Protein AF-A0A814WYN8-F1 (afdb_monomer)

Nearest PDB structures (foldseek):
  6wjj-assembly1_L  TM=6.178E-01  e=3.380E-01  Bacillus anthracis
  4xm7-assembly1_A  TM=6.101E-01  e=2.798E-01  Bacillus anthracis
  4pkq-assembly1_A  TM=6.106E-01  e=2.627E-01  Bacillus anthracis
  4pkr-assembly1_A  TM=5.949E-01  e=3.599E-01  Bacillus anthracis
  6zxj-assembly1_H  TM=6.173E-01  e=3.173E-01  Bacillus anthracis

Sequence (91 aa):
MILRVGVLFMFTIDPNTTITPSTSFEGLSYYEGEAEILFSMHSVFRVGTIQQMDREDELYQQVQLRLTADDDPKFRVLTGRIKCDVKNSTG

Radius of gyration: 18.56 Å; Cα contacts (8 Å, |Δi|>4): 106; chains: 1; bounding box: 44×31×54 Å

Structure (mmCIF, N/CA/C/O backbone):
data_AF-A0A814WYN8-F1
#
_entry.id   AF-A0A814WYN8-F1
#
loop_
_atom_site.group_PDB
_atom_site.id
_atom_site.type_symbol
_atom_site.label_atom_id
_atom_site.label_alt_id
_atom_site.label_comp_id
_atom_site.label_asym_id
_atom_site.label_entity_id
_atom_site.label_seq_id
_atom_site.pdbx_PDB_ins_code
_atom_site.Cartn_x
_atom_site.Cartn_y
_atom_site.Cartn_z
_atom_site.occupancy
_atom_site.B_iso_or_equiv
_atom_site.auth_seq_id
_atom_site.auth_comp_id
_atom_site.auth_asym_id
_atom_site.auth_atom_id
_atom_site.pdbx_PDB_model_num
ATOM 1 N N . MET A 1 1 ? -29.382 -11.746 4.992 1.00 49.66 1 MET A N 1
ATOM 2 C CA . MET A 1 1 ? -28.764 -11.003 3.877 1.00 49.66 1 MET A CA 1
ATOM 3 C C . MET A 1 1 ? -27.388 -10.563 4.348 1.00 49.66 1 MET A C 1
ATOM 5 O O . MET A 1 1 ? -27.315 -9.762 5.268 1.00 49.66 1 MET A O 1
ATOM 9 N N . ILE A 1 2 ? -26.319 -11.191 3.856 1.00 55.47 2 ILE A N 1
ATOM 10 C CA . ILE A 1 2 ? -24.942 -10.837 4.232 1.00 55.47 2 ILE A CA 1
ATOM 11 C C . ILE A 1 2 ? -24.478 -9.797 3.215 1.00 55.47 2 ILE A C 1
ATOM 13 O O . ILE A 1 2 ? -24.418 -10.105 2.029 1.00 55.47 2 ILE A O 1
ATOM 17 N N . LEU A 1 3 ? -24.193 -8.576 3.668 1.00 58.81 3 LEU A N 1
ATOM 18 C CA . LEU A 1 3 ? -23.531 -7.566 2.845 1.00 58.81 3 LEU A CA 1
ATOM 19 C C . LEU A 1 3 ? -22.098 -8.044 2.596 1.00 58.81 3 LEU A C 1
ATOM 21 O O . LEU A 1 3 ? -21.304 -8.141 3.533 1.00 58.81 3 LEU A O 1
ATOM 25 N N . ARG A 1 4 ? -21.778 -8.400 1.351 1.00 65.69 4 ARG A N 1
ATOM 26 C CA . ARG A 1 4 ? -20.395 -8.643 0.937 1.00 65.69 4 ARG A CA 1
ATOM 27 C C . ARG A 1 4 ? -19.749 -7.281 0.725 1.00 65.69 4 ARG A C 1
ATOM 29 O O . ARG A 1 4 ? -20.169 -6.536 -0.152 1.00 65.69 4 ARG A O 1
ATOM 36 N N . VAL A 1 5 ? -18.768 -6.958 1.561 1.00 72.88 5 VAL A N 1
ATOM 37 C CA . VAL A 1 5 ? -17.906 -5.793 1.353 1.00 72.88 5 VAL A CA 1
ATOM 38 C C . VAL A 1 5 ? -16.591 -6.304 0.790 1.00 72.88 5 VAL A C 1
ATOM 40 O O . VAL A 1 5 ? -15.870 -7.031 1.473 1.00 72.88 5 VAL A O 1
ATOM 43 N N . GLY A 1 6 ? -16.299 -5.968 -0.461 1.00 84.94 6 GLY A N 1
ATOM 44 C CA . GLY A 1 6 ? -15.005 -6.250 -1.070 1.00 84.94 6 GLY A CA 1
ATOM 45 C C . GLY A 1 6 ? -14.033 -5.095 -0.847 1.00 84.94 6 GLY A C 1
ATOM 46 O O . GLY A 1 6 ? -14.439 -3.941 -0.734 1.00 84.94 6 GLY A O 1
ATOM 47 N N . VAL A 1 7 ? -12.735 -5.383 -0.794 1.00 87.19 7 VAL A N 1
ATOM 48 C CA . VAL A 1 7 ? -11.690 -4.352 -0.717 1.00 87.19 7 VAL A CA 1
ATOM 49 C C . VAL A 1 7 ? -10.774 -4.506 -1.922 1.00 87.19 7 VAL A C 1
ATOM 51 O O . VAL A 1 7 ? -10.234 -5.585 -2.151 1.00 87.19 7 VAL A O 1
ATOM 54 N N . LEU A 1 8 ? -10.607 -3.4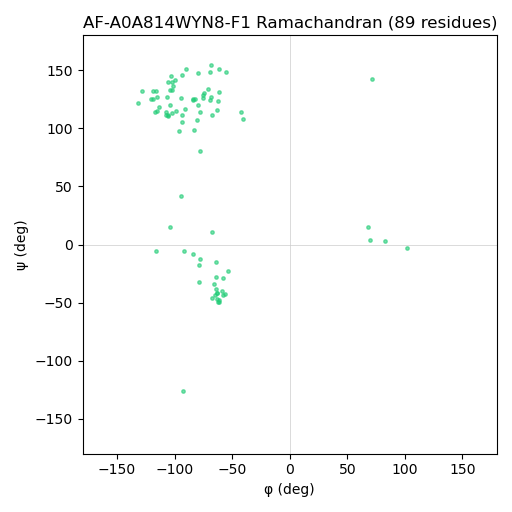31 -2.688 1.00 89.62 8 LEU A N 1
ATOM 55 C CA . LEU A 1 8 ? -9.698 -3.365 -3.826 1.00 89.62 8 LEU A CA 1
ATOM 56 C C . LEU A 1 8 ? -8.479 -2.525 -3.443 1.00 89.62 8 LEU A C 1
ATOM 58 O O . LEU A 1 8 ? -8.582 -1.309 -3.277 1.00 89.62 8 LEU A O 1
ATOM 62 N N . PHE A 1 9 ? -7.318 -3.164 -3.314 1.00 91.19 9 PHE A N 1
ATOM 63 C CA . PHE A 1 9 ? -6.063 -2.461 -3.062 1.00 91.19 9 PHE A CA 1
ATOM 64 C C . PHE A 1 9 ? -5.471 -1.930 -4.365 1.00 91.19 9 PHE A C 1
ATOM 66 O O . PHE A 1 9 ? -5.251 -2.686 -5.309 1.00 91.19 9 PHE A O 1
ATOM 73 N N . MET A 1 10 ? -5.192 -0.629 -4.407 1.00 90.19 10 MET A N 1
ATOM 74 C CA . MET A 1 10 ? -4.597 0.033 -5.562 1.00 90.19 10 MET A CA 1
ATOM 75 C C . MET A 1 10 ? -3.201 0.534 -5.213 1.00 90.19 10 MET A C 1
ATOM 77 O O . MET A 1 10 ? -3.046 1.393 -4.346 1.00 90.19 10 MET A O 1
ATOM 81 N N . PHE A 1 11 ? -2.197 0.019 -5.916 1.00 86.19 11 PHE A N 1
ATOM 82 C CA . PHE A 1 11 ? -0.800 0.404 -5.750 1.00 86.19 11 PHE A CA 1
ATOM 83 C C . PHE A 1 11 ? -0.376 1.348 -6.877 1.00 86.19 11 PHE A C 1
ATOM 85 O O . PHE A 1 11 ? -0.716 1.129 -8.038 1.00 86.19 11 PHE A O 1
ATOM 92 N N . THR A 1 12 ? 0.405 2.376 -6.552 1.00 78.00 12 THR A N 1
ATOM 93 C CA . THR A 1 12 ? 1.139 3.166 -7.551 1.00 78.00 12 THR A CA 1
ATOM 94 C C . THR A 1 12 ? 2.615 2.818 -7.444 1.00 78.00 12 THR A C 1
ATOM 96 O O . THR A 1 12 ? 3.241 3.102 -6.422 1.00 78.00 12 THR A O 1
ATOM 99 N N . ILE A 1 13 ? 3.157 2.198 -8.489 1.00 72.25 13 ILE A N 1
ATOM 100 C CA . ILE A 1 13 ? 4.579 1.868 -8.591 1.00 72.25 13 ILE A CA 1
ATOM 101 C C . ILE A 1 13 ? 5.231 2.947 -9.450 1.00 72.25 13 ILE A C 1
ATOM 103 O O . ILE A 1 13 ? 4.893 3.094 -10.623 1.00 72.25 13 ILE A O 1
ATOM 107 N N . ASP A 1 14 ? 6.132 3.724 -8.853 1.00 70.19 14 ASP A N 1
ATOM 108 C CA . ASP A 1 14 ? 6.971 4.666 -9.590 1.00 70.19 14 ASP A CA 1
ATOM 109 C C . ASP A 1 14 ? 8.300 3.972 -9.930 1.00 70.19 14 ASP A C 1
ATOM 111 O O . ASP A 1 14 ? 9.089 3.711 -9.013 1.00 70.19 14 ASP A O 1
ATOM 115 N N . PRO A 1 15 ? 8.574 3.674 -11.214 1.00 66.38 15 PRO A N 1
ATOM 116 C CA . PRO A 1 15 ? 9.781 2.957 -11.624 1.00 66.38 15 PRO A CA 1
ATOM 117 C C . PRO A 1 15 ? 11.075 3.731 -11.329 1.00 66.38 15 PRO A C 1
ATOM 119 O O . PRO A 1 15 ? 12.150 3.140 -11.343 1.00 66.38 15 PRO A O 1
ATOM 122 N N . ASN A 1 16 ? 10.992 5.036 -11.046 1.00 63.41 16 ASN A N 1
ATOM 123 C CA . ASN A 1 16 ? 12.149 5.868 -10.715 1.00 63.41 16 ASN A CA 1
ATOM 124 C C . ASN A 1 16 ? 12.437 5.934 -9.208 1.00 63.41 16 ASN A C 1
ATOM 126 O O . ASN A 1 16 ? 13.433 6.533 -8.797 1.00 63.41 16 ASN A O 1
ATOM 130 N N . THR A 1 17 ? 11.576 5.356 -8.364 1.00 60.78 17 THR A N 1
ATOM 131 C CA . THR A 1 17 ? 11.805 5.341 -6.917 1.00 60.78 17 THR A CA 1
ATOM 132 C C . THR A 1 17 ? 12.724 4.188 -6.529 1.00 60.78 17 THR A C 1
ATOM 134 O O . THR A 1 17 ? 12.445 3.026 -6.788 1.00 60.78 17 THR A O 1
ATOM 137 N N . THR A 1 18 ? 13.829 4.504 -5.853 1.00 54.75 18 THR A N 1
ATOM 138 C CA . THR A 1 18 ? 14.863 3.572 -5.353 1.00 54.75 18 THR A CA 1
ATOM 139 C C . THR A 1 18 ? 14.388 2.646 -4.224 1.00 54.75 18 THR A C 1
ATOM 141 O O . THR A 1 18 ? 15.195 1.998 -3.557 1.00 54.75 18 THR A O 1
ATOM 144 N N . ILE A 1 19 ? 13.083 2.600 -3.964 1.00 55.12 19 ILE A N 1
ATOM 145 C CA . ILE A 1 19 ? 12.510 1.968 -2.786 1.00 55.12 19 ILE A CA 1
ATOM 146 C C . ILE A 1 19 ? 12.087 0.554 -3.165 1.00 55.12 19 ILE A C 1
ATOM 148 O O . ILE A 1 19 ? 11.000 0.325 -3.682 1.00 55.12 19 ILE A O 1
ATOM 152 N N . THR A 1 20 ? 12.980 -0.376 -2.830 1.00 56.03 20 THR A N 1
ATOM 153 C CA . THR A 1 20 ? 12.872 -1.844 -2.858 1.00 56.03 20 THR A CA 1
ATOM 154 C C . THR A 1 20 ? 12.858 -2.545 -4.225 1.00 56.03 20 THR A C 1
ATOM 156 O O . THR A 1 20 ? 12.245 -2.073 -5.178 1.00 56.03 20 THR A O 1
ATOM 159 N N . PRO A 1 21 ? 13.514 -3.720 -4.317 1.00 59.06 21 PRO A N 1
ATOM 160 C CA . PRO A 1 21 ? 13.530 -4.547 -5.514 1.00 59.06 21 PRO A CA 1
ATOM 161 C C . PRO A 1 21 ? 12.202 -5.304 -5.618 1.00 59.06 21 PRO A C 1
ATOM 163 O O . PRO A 1 21 ? 12.098 -6.463 -5.220 1.00 59.06 21 PRO A O 1
ATOM 166 N N . SER A 1 22 ? 11.154 -4.652 -6.115 1.00 57.16 22 SER A N 1
ATOM 167 C CA . SER A 1 22 ? 10.009 -5.395 -6.639 1.00 57.16 22 SER A CA 1
ATOM 168 C C . SER A 1 22 ? 10.452 -6.102 -7.916 1.00 57.16 22 SER A C 1
ATOM 170 O O . SER A 1 22 ? 10.996 -5.458 -8.813 1.00 57.16 22 SER A O 1
ATOM 172 N N . THR A 1 23 ? 10.232 -7.409 -8.005 1.00 61.84 23 THR A N 1
ATOM 173 C CA . THR A 1 23 ? 10.511 -8.171 -9.228 1.00 61.84 23 THR A CA 1
ATOM 174 C C . THR A 1 23 ? 9.186 -8.512 -9.890 1.00 61.84 23 THR A C 1
ATOM 176 O O . THR A 1 23 ? 8.294 -9.053 -9.233 1.00 61.84 23 THR A O 1
ATOM 179 N N . SER A 1 24 ? 9.048 -8.174 -11.172 1.00 61.66 24 SER A N 1
ATOM 180 C CA . SER A 1 24 ? 7.972 -8.708 -12.002 1.00 61.66 24 SER A CA 1
ATOM 181 C C . SER A 1 24 ? 8.314 -10.150 -12.373 1.00 61.66 24 SER A C 1
ATOM 183 O O . SER A 1 24 ? 9.392 -10.426 -12.897 1.00 61.66 24 SER A O 1
ATOM 185 N N . PHE A 1 25 ? 7.403 -11.080 -12.095 1.00 60.06 25 PHE A N 1
ATOM 186 C CA . PHE A 1 25 ? 7.565 -12.501 -12.423 1.00 60.06 25 PHE A CA 1
ATOM 187 C C . PHE A 1 25 ? 6.914 -12.846 -13.770 1.00 60.06 25 PHE A C 1
ATOM 189 O O . PHE A 1 25 ? 6.273 -13.887 -13.918 1.00 60.06 25 PHE A O 1
ATOM 196 N N . GLU A 1 26 ? 7.074 -11.985 -14.780 1.00 60.00 26 GLU A N 1
ATOM 197 C CA . GLU A 1 26 ? 6.595 -12.304 -16.129 1.00 60.00 26 GLU A CA 1
ATOM 198 C C . GLU A 1 26 ? 7.350 -13.531 -16.669 1.00 60.00 26 GLU A C 1
ATOM 200 O O . GLU A 1 26 ? 8.568 -13.510 -16.839 1.00 60.00 26 GLU A O 1
ATOM 205 N N . GLY A 1 27 ? 6.621 -14.628 -16.896 1.00 60.44 27 GLY A N 1
ATOM 206 C CA . GLY A 1 27 ? 7.166 -15.888 -17.417 1.00 60.44 27 GLY A CA 1
ATOM 207 C C . GLY A 1 27 ? 7.825 -16.814 -16.385 1.00 60.44 27 GLY A C 1
ATOM 208 O O . GLY A 1 27 ? 8.332 -17.865 -16.769 1.00 60.44 27 GLY A O 1
ATOM 209 N N . LEU A 1 28 ? 7.816 -16.456 -15.095 1.00 63.44 28 LEU A N 1
ATOM 210 C CA . LEU A 1 28 ? 8.322 -17.297 -13.996 1.00 63.44 28 LEU A CA 1
ATOM 211 C C . LEU A 1 28 ? 7.232 -17.710 -12.992 1.00 63.44 28 LEU A C 1
ATOM 213 O O . LEU A 1 28 ? 7.516 -18.488 -12.079 1.00 63.44 28 LEU A O 1
ATOM 217 N N . SER A 1 29 ? 6.006 -17.198 -13.139 1.00 67.88 29 SER A N 1
ATOM 218 C CA . SER A 1 29 ? 4.867 -17.640 -12.331 1.00 67.88 29 SER A CA 1
ATOM 219 C C . SER A 1 29 ? 4.455 -19.069 -12.699 1.00 67.88 29 SER A C 1
ATOM 221 O O . SER A 1 29 ? 4.579 -19.497 -13.846 1.00 67.88 29 SER A O 1
ATOM 223 N N . TYR A 1 30 ? 3.951 -19.813 -11.711 1.00 72.25 30 TYR A N 1
ATOM 224 C CA . TYR A 1 30 ? 3.408 -21.160 -11.913 1.00 72.25 30 TYR A CA 1
ATOM 225 C C . TYR A 1 30 ? 2.167 -21.151 -12.821 1.00 72.25 30 TYR A C 1
ATOM 227 O O . TYR A 1 30 ? 1.894 -22.140 -13.501 1.00 72.25 30 TYR A O 1
ATOM 235 N N . TYR A 1 31 ? 1.428 -20.039 -12.836 1.00 75.94 31 TYR A N 1
ATOM 236 C CA . TYR A 1 31 ? 0.256 -19.850 -13.679 1.00 75.94 31 TYR A CA 1
ATOM 237 C C . TYR A 1 31 ? 0.595 -18.944 -14.861 1.00 75.94 31 TYR A C 1
ATOM 239 O O . TYR A 1 31 ? 0.979 -17.785 -14.703 1.00 75.94 31 TYR A O 1
ATOM 247 N N . GLU A 1 32 ? 0.434 -19.476 -16.069 1.00 73.31 32 GLU A N 1
ATOM 248 C CA . GLU A 1 32 ? 0.573 -18.689 -17.290 1.00 73.31 32 GLU A CA 1
ATOM 249 C C . GLU A 1 32 ? -0.615 -17.719 -17.430 1.00 73.31 32 GLU A C 1
ATOM 251 O O . GLU A 1 32 ? -1.771 -18.108 -17.265 1.00 73.31 32 GLU A O 1
ATOM 256 N N . GLY A 1 33 ? -0.334 -16.452 -17.753 1.00 79.12 33 GLY A N 1
ATOM 257 C CA . GLY A 1 33 ? -1.355 -15.424 -18.007 1.00 79.12 33 GLY A CA 1
ATOM 258 C C . GLY A 1 33 ? -1.609 -14.437 -16.863 1.00 79.12 33 GLY A C 1
ATOM 259 O O . GLY A 1 33 ? -2.380 -13.496 -17.052 1.00 79.12 33 GLY A O 1
ATOM 260 N N . GLU A 1 34 ? -0.946 -14.595 -15.715 1.00 81.19 34 GLU A N 1
ATOM 261 C CA . GLU A 1 34 ? -0.991 -13.628 -14.614 1.00 81.19 34 GLU A CA 1
ATOM 262 C C . GLU A 1 34 ? 0.272 -12.758 -14.584 1.00 81.19 34 GLU A C 1
ATOM 264 O O . GLU A 1 34 ? 1.395 -13.243 -14.729 1.00 81.19 34 GLU A O 1
ATOM 269 N N . ALA A 1 35 ? 0.088 -11.453 -14.378 1.00 78.25 35 ALA A N 1
ATOM 270 C CA . ALA A 1 35 ? 1.184 -10.533 -14.100 1.00 78.25 35 ALA A CA 1
ATOM 271 C C . ALA A 1 35 ? 1.345 -10.405 -12.581 1.00 78.25 35 ALA A C 1
ATOM 273 O O . ALA A 1 35 ? 0.535 -9.758 -11.915 1.00 78.25 35 ALA A O 1
ATOM 274 N N . GLU A 1 36 ? 2.385 -11.029 -12.034 1.00 81.12 36 GLU A N 1
ATOM 275 C CA . GLU A 1 36 ? 2.661 -11.022 -10.599 1.00 81.12 36 GLU A CA 1
ATOM 276 C C . GLU A 1 36 ? 3.819 -10.075 -10.260 1.00 81.12 36 GLU A C 1
ATOM 278 O O . GLU A 1 36 ? 4.880 -10.089 -10.893 1.00 81.12 36 GLU A O 1
ATOM 283 N N . ILE A 1 37 ? 3.612 -9.252 -9.229 1.00 78.44 37 ILE A N 1
ATOM 284 C CA . ILE A 1 37 ? 4.636 -8.381 -8.650 1.00 78.44 37 ILE A CA 1
ATOM 285 C C . ILE A 1 37 ? 4.847 -8.819 -7.208 1.00 78.44 37 ILE A C 1
ATOM 287 O O . ILE A 1 37 ? 3.957 -8.665 -6.369 1.00 78.44 37 ILE A O 1
ATOM 291 N N . LEU A 1 38 ? 6.039 -9.338 -6.913 1.00 82.44 38 LEU A N 1
ATOM 292 C CA . LEU A 1 38 ? 6.390 -9.766 -5.566 1.00 82.44 38 LEU A CA 1
ATOM 293 C C . LEU A 1 38 ? 7.116 -8.644 -4.823 1.00 82.44 38 LEU A C 1
ATOM 295 O O . LEU A 1 38 ? 8.140 -8.126 -5.279 1.00 82.44 38 LEU A O 1
ATOM 299 N N . PHE A 1 39 ? 6.602 -8.305 -3.646 1.00 80.38 39 PHE A N 1
ATOM 300 C CA . PHE A 1 39 ? 7.266 -7.409 -2.707 1.00 80.38 39 P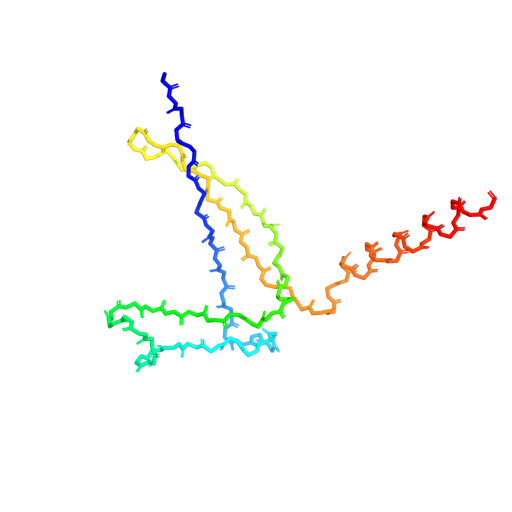HE A CA 1
ATOM 301 C C . PHE A 1 39 ? 8.092 -8.218 -1.704 1.00 80.38 39 PHE A C 1
ATOM 303 O O . PHE A 1 39 ? 7.703 -9.313 -1.297 1.00 80.38 39 PHE A O 1
ATOM 310 N N . SER A 1 40 ? 9.231 -7.671 -1.275 1.00 79.81 40 SER A N 1
ATOM 311 C CA . SER A 1 40 ? 10.039 -8.294 -0.221 1.00 79.81 40 SER A CA 1
ATOM 312 C C . SER A 1 40 ? 9.251 -8.393 1.088 1.00 79.81 40 SER A C 1
ATOM 314 O O . SER A 1 40 ? 8.394 -7.552 1.385 1.00 79.81 40 SER A O 1
ATOM 316 N N . MET A 1 41 ? 9.565 -9.396 1.909 1.00 81.00 41 MET A N 1
ATOM 317 C CA . MET A 1 41 ? 9.011 -9.473 3.262 1.00 81.00 41 MET A CA 1
ATOM 318 C C . MET A 1 41 ? 9.320 -8.187 4.038 1.00 81.00 41 MET A C 1
ATOM 320 O O . MET A 1 41 ? 10.355 -7.560 3.822 1.00 81.00 41 MET A O 1
ATOM 324 N N . HIS A 1 42 ? 8.414 -7.809 4.943 1.00 78.25 42 HIS A N 1
ATOM 325 C CA . HIS A 1 42 ? 8.469 -6.558 5.713 1.00 78.25 42 HIS A CA 1
ATOM 326 C C . HIS A 1 42 ? 8.262 -5.272 4.899 1.00 78.25 42 HIS A C 1
ATOM 328 O O . HIS A 1 42 ? 8.487 -4.185 5.422 1.00 78.25 42 HIS A O 1
ATOM 334 N N . SER A 1 43 ? 7.755 -5.37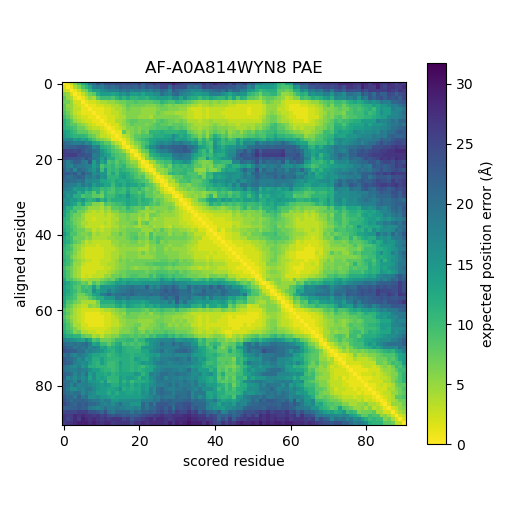3 3.666 1.00 78.69 43 SER A N 1
ATOM 335 C CA . SER A 1 43 ? 7.292 -4.197 2.923 1.00 78.69 43 SER A CA 1
ATOM 336 C C . SER A 1 43 ? 6.134 -3.523 3.656 1.00 78.69 43 SER A C 1
ATOM 338 O O . SER A 1 43 ? 5.109 -4.148 3.943 1.00 78.69 43 SER A O 1
ATOM 340 N N . VAL A 1 44 ? 6.296 -2.236 3.958 1.00 80.88 44 VAL A N 1
ATOM 341 C CA . VAL A 1 44 ? 5.277 -1.428 4.632 1.00 80.88 44 VAL A CA 1
ATOM 342 C C . VAL A 1 44 ? 4.577 -0.546 3.606 1.00 80.88 44 VAL A C 1
ATOM 344 O O . VAL A 1 44 ? 5.211 0.118 2.785 1.00 80.88 44 VAL A O 1
ATOM 347 N N . PHE A 1 45 ? 3.247 -0.523 3.668 1.00 83.75 45 PHE A N 1
ATOM 348 C CA . PHE A 1 45 ? 2.417 0.310 2.808 1.00 83.75 45 PHE A CA 1
ATOM 349 C C . PHE A 1 45 ? 1.659 1.332 3.640 1.00 83.75 45 PHE A C 1
ATOM 351 O O . PHE A 1 45 ? 1.008 1.013 4.636 1.00 83.75 45 PHE A O 1
ATOM 358 N N . ARG A 1 46 ? 1.709 2.584 3.199 1.00 84.88 46 ARG A N 1
ATOM 359 C CA . ARG A 1 46 ? 0.886 3.656 3.731 1.00 84.88 46 ARG A CA 1
ATOM 360 C C . ARG A 1 46 ? -0.475 3.641 3.051 1.00 84.88 46 ARG A C 1
ATOM 362 O O . ARG A 1 46 ? -0.555 3.776 1.831 1.00 84.88 46 ARG A O 1
ATOM 369 N N . VAL A 1 47 ? -1.529 3.582 3.860 1.00 89.12 47 VAL A N 1
ATOM 370 C CA . VAL A 1 47 ? -2.900 3.815 3.399 1.00 89.12 47 VAL A CA 1
ATOM 371 C C . VAL A 1 47 ? -3.071 5.291 3.037 1.00 89.12 47 VAL A C 1
ATOM 373 O O . VAL A 1 47 ? -2.779 6.181 3.839 1.00 89.12 47 VAL A O 1
ATOM 376 N N . GLY A 1 48 ? -3.492 5.529 1.800 1.00 87.06 48 GLY A N 1
ATOM 377 C CA . GLY A 1 48 ? -3.887 6.822 1.265 1.00 87.06 48 GLY A CA 1
ATOM 378 C C . GLY A 1 48 ? -5.390 7.034 1.408 1.00 87.06 48 GLY A C 1
ATOM 379 O O . GLY A 1 48 ? -5.943 6.942 2.503 1.00 87.06 48 GLY A O 1
ATOM 380 N N . THR A 1 49 ? -6.054 7.353 0.300 1.00 91.12 49 THR A N 1
ATOM 381 C CA . THR A 1 49 ? -7.505 7.540 0.275 1.00 91.12 49 THR A CA 1
ATOM 382 C C . THR A 1 49 ? -8.241 6.203 0.231 1.00 91.12 49 THR A C 1
ATOM 384 O O . THR A 1 49 ? -7.765 5.224 -0.348 1.00 91.12 49 THR A O 1
ATOM 387 N N . ILE A 1 50 ? -9.422 6.185 0.845 1.00 90.50 50 ILE A N 1
ATOM 388 C CA . ILE A 1 50 ? -10.384 5.088 0.764 1.00 90.50 50 ILE A CA 1
ATOM 389 C C . ILE A 1 50 ? -11.620 5.645 0.067 1.00 90.50 50 ILE A C 1
ATOM 391 O O . ILE A 1 50 ? -12.124 6.698 0.459 1.00 90.50 50 ILE A O 1
ATOM 395 N N . GLN A 1 51 ? -12.066 4.979 -0.990 1.00 89.62 51 GLN A N 1
ATOM 396 C CA . GLN A 1 51 ? -13.199 5.394 -1.806 1.00 89.62 51 GLN A CA 1
ATOM 397 C C . GLN A 1 51 ? -14.175 4.235 -1.944 1.00 89.62 51 GLN A C 1
ATOM 399 O O . GLN A 1 51 ? -13.776 3.124 -2.281 1.00 89.62 51 GLN A O 1
ATOM 404 N N . GLN A 1 52 ? -15.456 4.503 -1.722 1.00 85.94 52 GLN A N 1
ATOM 405 C CA . GLN A 1 52 ? -16.497 3.532 -2.016 1.00 85.94 52 GLN A CA 1
ATOM 406 C C . GLN A 1 52 ? -16.708 3.466 -3.531 1.00 85.94 52 GLN A C 1
ATOM 408 O O . GLN A 1 52 ? -16.851 4.491 -4.195 1.00 85.94 52 GLN A O 1
ATOM 413 N N . MET A 1 53 ? -16.703 2.253 -4.068 1.00 81.00 53 MET A N 1
ATOM 414 C CA . MET A 1 53 ? -17.080 1.948 -5.436 1.00 81.00 53 MET A CA 1
ATOM 415 C C . MET A 1 53 ? -18.447 1.276 -5.395 1.00 81.00 53 MET A C 1
ATOM 417 O O . MET A 1 53 ? -18.570 0.140 -4.935 1.00 81.00 53 MET A O 1
ATOM 421 N N . ASP A 1 54 ? -19.459 1.974 -5.891 1.00 72.62 54 ASP A N 1
ATOM 422 C CA . ASP A 1 54 ? -20.772 1.384 -6.112 1.00 72.62 54 ASP A CA 1
ATOM 423 C C . ASP A 1 54 ? -20.731 0.659 -7.462 1.00 72.62 54 ASP A C 1
ATOM 425 O O . ASP A 1 54 ? -20.811 1.278 -8.525 1.00 72.62 54 ASP A O 1
ATOM 429 N N . ARG A 1 55 ? -20.529 -0.662 -7.431 1.00 66.50 55 ARG A N 1
ATOM 430 C CA . ARG A 1 55 ? -20.837 -1.534 -8.571 1.00 66.50 55 ARG A CA 1
ATOM 431 C C . ARG A 1 55 ? -22.137 -2.257 -8.268 1.00 66.50 55 ARG A C 1
ATOM 433 O O . ARG A 1 55 ? -22.400 -2.552 -7.108 1.00 66.50 55 ARG A O 1
ATOM 440 N N . GLU A 1 56 ? -22.933 -2.486 -9.310 1.00 63.44 56 GLU A N 1
ATOM 441 C CA . GLU A 1 56 ? -24.258 -3.110 -9.234 1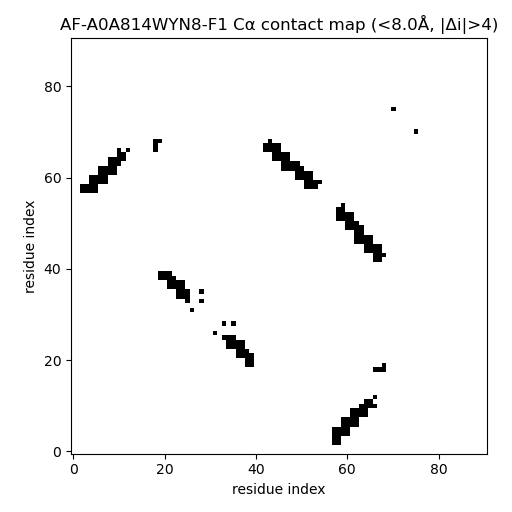.00 63.44 56 GLU A CA 1
ATOM 442 C C . GLU A 1 56 ? -24.253 -4.282 -8.232 1.00 63.44 56 GLU A C 1
ATOM 444 O O . GLU A 1 56 ? -23.616 -5.307 -8.456 1.00 63.44 56 GLU A O 1
ATOM 449 N N . ASP A 1 57 ? -24.909 -4.052 -7.091 1.00 59.62 57 ASP A N 1
ATOM 450 C CA . ASP A 1 57 ? -25.146 -4.974 -5.972 1.00 59.62 57 ASP A CA 1
ATOM 451 C C . ASP A 1 57 ? -23.965 -5.403 -5.071 1.00 59.62 57 ASP A C 1
ATOM 453 O O . ASP A 1 57 ? -24.181 -6.159 -4.117 1.00 59.62 57 ASP A O 1
ATOM 457 N N . GLU A 1 58 ? -22.750 -4.873 -5.253 1.00 64.75 58 GLU A N 1
ATOM 458 C CA . GLU A 1 58 ? -21.598 -5.191 -4.392 1.00 64.75 58 GLU A CA 1
ATOM 459 C C . GLU A 1 58 ? -20.848 -3.935 -3.919 1.00 64.75 58 GLU A C 1
ATOM 461 O O . GLU A 1 58 ? -20.346 -3.126 -4.702 1.00 64.75 58 GLU A O 1
ATOM 466 N N . LEU A 1 59 ? -20.751 -3.777 -2.593 1.00 66.50 59 LEU A N 1
ATOM 467 C CA . LEU A 1 59 ? -20.076 -2.643 -1.968 1.00 66.50 59 LEU A CA 1
ATOM 468 C C . LEU A 1 59 ? -18.567 -2.902 -1.977 1.00 66.50 59 LEU A C 1
ATOM 470 O O . LEU A 1 59 ? -18.069 -3.727 -1.208 1.00 66.50 59 LEU A O 1
ATOM 474 N N . TYR A 1 60 ? -17.825 -2.197 -2.825 1.00 76.62 60 TYR A N 1
ATOM 475 C CA . TYR A 1 60 ? -16.368 -2.288 -2.851 1.00 76.62 60 TYR A CA 1
ATOM 476 C C . TYR A 1 60 ? -15.735 -1.042 -2.236 1.00 76.62 60 TYR A C 1
ATOM 478 O O . TYR A 1 60 ? -16.183 0.076 -2.459 1.00 76.62 60 TYR A O 1
ATOM 486 N N . GLN A 1 61 ? -14.673 -1.219 -1.458 1.00 84.25 61 GLN A N 1
ATOM 487 C CA . GLN A 1 61 ? -13.841 -0.128 -0.958 1.00 84.25 61 GLN A CA 1
ATOM 488 C C . GLN A 1 61 ? -12.515 -0.153 -1.714 1.00 84.25 61 GLN A C 1
ATOM 490 O O . GLN A 1 61 ? -11.716 -1.074 -1.548 1.00 84.25 61 GLN A O 1
ATOM 495 N N . GLN A 1 62 ? -12.271 0.848 -2.551 1.00 90.31 62 GLN A N 1
ATOM 496 C CA . GLN A 1 62 ? -10.977 1.068 -3.177 1.00 90.31 62 GLN A CA 1
ATOM 497 C C . GLN A 1 62 ? -10.049 1.759 -2.182 1.00 90.31 62 GLN A C 1
ATOM 499 O O . GLN A 1 62 ? -10.321 2.869 -1.727 1.00 90.31 62 GLN A O 1
ATOM 504 N N . VAL A 1 63 ? -8.936 1.114 -1.858 1.00 91.69 63 VAL A N 1
ATOM 505 C CA . VAL A 1 63 ? -7.952 1.599 -0.892 1.00 91.69 63 VAL A CA 1
ATOM 506 C C . VAL A 1 63 ? -6.650 1.872 -1.626 1.00 91.69 63 VAL A C 1
ATOM 508 O O . VAL A 1 63 ? -6.011 0.954 -2.141 1.00 91.69 63 VAL A O 1
ATOM 511 N N . GLN A 1 64 ? -6.237 3.135 -1.667 1.00 91.88 64 GLN A N 1
ATOM 512 C CA . GLN A 1 64 ? -4.941 3.498 -2.228 1.00 91.88 64 GLN A CA 1
ATOM 513 C C . GLN A 1 64 ? -3.830 3.122 -1.249 1.00 91.88 64 GLN A C 1
ATOM 515 O O . GLN A 1 64 ? -3.863 3.514 -0.082 1.00 91.88 64 GLN A O 1
ATOM 520 N N . LEU A 1 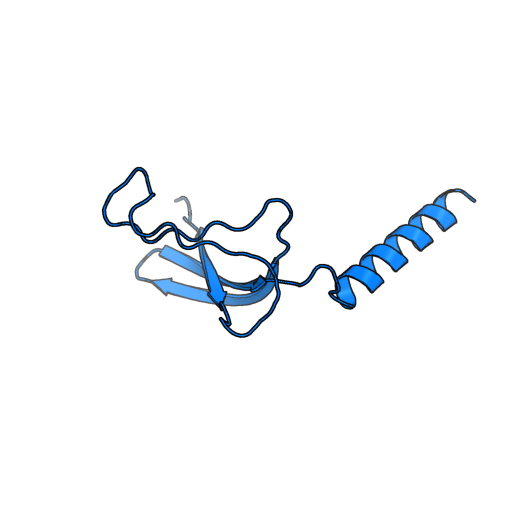65 ? -2.828 2.394 -1.729 1.00 89.06 65 LEU A N 1
ATOM 521 C CA . LEU A 1 65 ? -1.648 1.998 -0.977 1.00 89.06 65 LEU A CA 1
ATOM 522 C C . LEU A 1 65 ? -0.399 2.570 -1.643 1.00 89.06 65 LEU A C 1
ATOM 524 O O . LEU A 1 65 ? -0.199 2.452 -2.852 1.00 89.06 65 LEU A O 1
ATOM 528 N N . ARG A 1 66 ? 0.470 3.175 -0.833 1.00 85.25 66 ARG A N 1
ATOM 529 C CA . ARG A 1 66 ? 1.775 3.672 -1.269 1.00 85.25 66 ARG A CA 1
ATOM 530 C C . ARG A 1 66 ? 2.874 2.955 -0.507 1.00 85.25 66 ARG A C 1
ATOM 532 O O . ARG A 1 66 ? 2.877 2.985 0.720 1.00 85.25 66 ARG A O 1
ATOM 539 N N . LEU A 1 67 ? 3.810 2.348 -1.227 1.00 80.75 67 LEU A N 1
ATOM 540 C CA . LEU A 1 67 ? 4.987 1.735 -0.623 1.00 80.75 67 LEU A CA 1
ATOM 541 C C . LEU A 1 67 ? 5.813 2.803 0.101 1.00 80.75 67 LEU A C 1
ATOM 543 O O . LEU A 1 67 ? 6.065 3.883 -0.442 1.00 80.75 67 LEU A O 1
ATOM 547 N N . THR A 1 68 ? 6.187 2.526 1.345 1.00 76.69 68 THR A N 1
ATOM 548 C CA . THR A 1 68 ? 7.051 3.410 2.130 1.00 7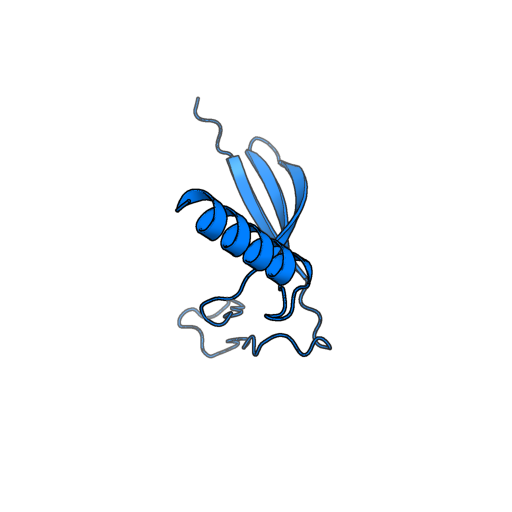6.69 68 THR A CA 1
ATOM 549 C C . THR A 1 68 ? 8.482 2.903 2.101 1.00 76.69 68 THR A C 1
ATOM 551 O O . THR A 1 68 ? 8.705 1.701 2.195 1.00 76.69 68 THR A O 1
ATOM 554 N N . ALA A 1 69 ? 9.448 3.819 2.027 1.00 69.12 69 ALA A N 1
ATOM 555 C CA . ALA A 1 69 ? 10.833 3.488 2.344 1.00 69.12 69 ALA A CA 1
ATOM 556 C C . ALA A 1 69 ? 10.990 3.195 3.835 1.00 69.12 69 ALA A C 1
ATOM 558 O O . ALA A 1 69 ? 10.276 3.771 4.658 1.00 69.12 69 ALA A O 1
ATOM 559 N N . ASP A 1 70 ? 12.005 2.401 4.172 1.00 63.00 70 ASP A N 1
ATOM 560 C CA . ASP A 1 70 ? 12.450 2.158 5.553 1.00 63.00 70 ASP A CA 1
ATOM 561 C C . ASP A 1 70 ? 12.749 3.460 6.326 1.00 63.00 70 ASP A C 1
ATOM 563 O O . ASP A 1 70 ? 12.707 3.504 7.555 1.00 63.00 70 ASP A O 1
ATOM 567 N N . ASP A 1 71 ? 13.025 4.542 5.596 1.00 59.84 71 ASP A N 1
ATOM 568 C CA . ASP A 1 71 ? 13.285 5.889 6.097 1.00 59.84 71 ASP A CA 1
ATOM 569 C C . ASP A 1 71 ? 12.025 6.677 6.516 1.00 59.84 71 ASP A C 1
ATOM 571 O O . ASP A 1 71 ? 12.199 7.684 7.208 1.00 59.84 71 ASP A O 1
ATOM 575 N N . ASP A 1 72 ? 10.793 6.237 6.177 1.00 68.06 72 ASP A N 1
ATOM 576 C CA . ASP A 1 72 ? 9.577 7.074 6.254 1.00 68.06 72 ASP A CA 1
ATOM 577 C C . ASP A 1 72 ? 9.545 7.908 7.552 1.00 68.06 72 ASP A C 1
ATOM 579 O O . ASP A 1 72 ? 9.439 7.362 8.661 1.00 68.06 72 ASP A O 1
ATOM 583 N N . PRO A 1 73 ? 9.634 9.251 7.448 1.00 68.81 73 PRO A N 1
ATOM 584 C CA . PRO A 1 73 ? 9.796 10.115 8.611 1.00 68.81 73 PRO A CA 1
ATOM 585 C C . PRO A 1 73 ? 8.674 9.951 9.635 1.00 68.81 73 PRO A C 1
ATOM 587 O O . PRO A 1 73 ? 8.889 10.130 10.834 1.00 68.81 73 PRO A O 1
ATOM 590 N N . LYS A 1 74 ? 7.467 9.585 9.189 1.00 68.25 74 LYS A N 1
ATOM 591 C CA . LYS A 1 74 ? 6.327 9.370 10.081 1.00 68.25 74 LYS A CA 1
ATOM 592 C C . LYS A 1 74 ? 6.417 8.012 10.776 1.00 68.25 74 LYS A C 1
ATOM 594 O O . LYS A 1 74 ? 6.027 7.939 11.939 1.00 68.25 74 LYS A O 1
ATOM 599 N N . PHE A 1 75 ? 6.982 6.987 10.137 1.00 71.25 75 PHE A N 1
ATOM 600 C CA . PHE A 1 75 ? 7.328 5.731 10.805 1.00 71.25 75 PHE A CA 1
ATOM 601 C C . PHE A 1 75 ? 8.383 5.963 11.892 1.00 71.25 75 PHE A C 1
ATOM 603 O O . PHE A 1 75 ? 8.171 5.586 13.041 1.00 71.25 75 PHE A O 1
ATOM 610 N N . ARG A 1 76 ? 9.451 6.713 11.588 1.00 74.12 76 ARG A N 1
ATOM 611 C CA . ARG A 1 76 ? 10.483 7.086 12.575 1.00 74.12 76 ARG A CA 1
ATOM 612 C C . ARG A 1 76 ? 9.910 7.846 13.771 1.00 74.12 76 ARG A C 1
ATOM 614 O O . ARG A 1 76 ? 10.260 7.548 14.914 1.00 74.12 76 ARG A O 1
ATOM 621 N N . VAL A 1 77 ? 9.012 8.803 13.527 1.00 79.62 77 VAL A N 1
ATOM 622 C CA . VAL A 1 77 ? 8.324 9.552 14.591 1.00 79.62 77 VAL A CA 1
ATOM 623 C C . VAL A 1 77 ? 7.427 8.636 15.422 1.00 79.62 77 VAL A C 1
ATOM 625 O O . VAL A 1 77 ? 7.450 8.725 16.649 1.00 79.62 77 VAL A O 1
ATOM 628 N N . LEU A 1 78 ? 6.667 7.740 14.787 1.00 78.44 78 LEU A N 1
ATOM 629 C CA . LEU A 1 78 ? 5.809 6.783 15.485 1.00 78.44 78 LEU A CA 1
ATOM 630 C C . LEU A 1 78 ? 6.633 5.832 16.361 1.00 78.44 78 LEU A C 1
ATOM 632 O O . LEU A 1 78 ? 6.352 5.701 17.550 1.00 78.44 78 LEU A O 1
ATOM 636 N N . THR A 1 79 ? 7.691 5.229 15.813 1.00 80.38 79 THR A N 1
ATOM 637 C CA . THR A 1 79 ? 8.617 4.376 16.570 1.00 80.38 79 THR A CA 1
ATOM 638 C C . THR A 1 79 ? 9.259 5.139 17.728 1.00 80.38 79 THR A C 1
ATOM 640 O O . THR A 1 79 ? 9.412 4.590 18.817 1.00 80.38 79 THR A O 1
ATOM 643 N N . GLY A 1 80 ? 9.622 6.407 17.516 1.00 79.56 80 GLY A N 1
ATOM 644 C CA . GLY A 1 80 ? 10.150 7.279 18.562 1.00 79.56 80 GLY A CA 1
ATOM 645 C C . GLY A 1 80 ? 9.154 7.497 19.703 1.00 79.56 80 GLY A C 1
ATOM 646 O O . GLY A 1 80 ? 9.518 7.317 20.863 1.00 79.56 80 GLY A O 1
ATOM 647 N N . ARG A 1 81 ? 7.893 7.814 19.381 1.00 83.00 81 ARG A N 1
ATOM 648 C CA . ARG A 1 81 ? 6.822 8.004 20.376 1.00 83.00 81 ARG A CA 1
ATOM 649 C C . ARG A 1 81 ? 6.556 6.737 21.177 1.00 83.00 81 ARG A C 1
ATOM 651 O O . ARG A 1 81 ? 6.628 6.788 22.396 1.00 83.00 81 ARG A O 1
ATOM 658 N N . ILE A 1 82 ? 6.387 5.596 20.506 1.00 84.06 82 ILE A N 1
ATOM 659 C CA . ILE A 1 82 ? 6.172 4.301 21.173 1.00 84.06 82 ILE A CA 1
ATOM 660 C C . ILE A 1 82 ? 7.321 3.992 22.145 1.00 84.06 82 ILE A C 1
ATOM 662 O O . ILE A 1 82 ? 7.087 3.571 23.273 1.00 84.06 82 ILE A O 1
ATOM 666 N N . LYS A 1 83 ? 8.577 4.245 21.747 1.00 81.69 83 LYS A N 1
ATOM 667 C CA . LYS A 1 83 ? 9.740 4.050 22.629 1.00 81.69 83 LYS A CA 1
ATOM 668 C C . LYS A 1 83 ? 9.730 4.978 23.847 1.00 81.69 83 LYS A C 1
ATOM 670 O O . LYS A 1 83 ? 10.157 4.545 24.915 1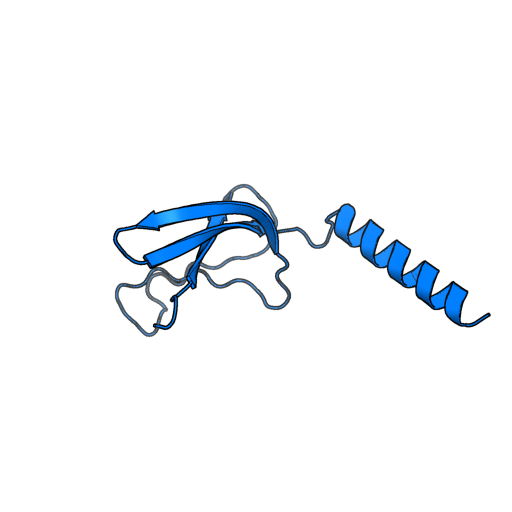.00 81.69 83 LYS A O 1
ATOM 675 N N . CYS A 1 84 ? 9.299 6.231 23.702 1.00 80.69 84 CYS A N 1
ATOM 676 C CA . CYS A 1 84 ? 9.154 7.151 24.832 1.00 80.69 84 CYS A CA 1
ATOM 677 C C . CYS A 1 84 ? 8.032 6.709 25.777 1.00 80.69 84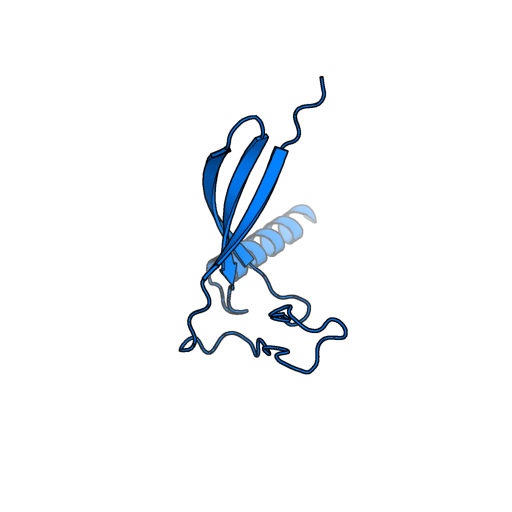 CYS A C 1
ATOM 679 O O . CYS A 1 84 ? 8.257 6.643 26.981 1.00 80.69 84 CYS A O 1
ATOM 681 N N . ASP A 1 85 ? 6.868 6.345 25.240 1.00 80.06 85 ASP A N 1
ATOM 682 C CA . ASP A 1 85 ? 5.705 5.941 26.036 1.00 80.06 85 ASP A CA 1
ATOM 683 C C . ASP A 1 85 ? 5.997 4.673 26.851 1.00 80.06 85 ASP A C 1
ATOM 685 O O . ASP A 1 85 ? 5.701 4.618 28.042 1.00 80.06 85 ASP A O 1
ATOM 689 N N . VAL A 1 86 ? 6.678 3.689 26.250 1.00 79.88 86 VAL A N 1
ATOM 690 C CA . VAL A 1 86 ? 7.117 2.473 26.956 1.00 79.88 86 VAL A CA 1
ATOM 691 C C . VAL A 1 86 ? 8.115 2.795 28.069 1.00 79.88 86 VAL A C 1
ATOM 693 O O . VAL A 1 86 ? 7.995 2.248 29.157 1.00 79.88 86 VAL A O 1
ATOM 696 N N . LYS A 1 87 ? 9.080 3.696 27.840 1.00 73.31 87 LYS A N 1
ATOM 697 C CA . LYS A 1 87 ? 10.052 4.093 28.877 1.00 73.31 87 LYS A CA 1
ATOM 698 C C . LYS A 1 87 ? 9.402 4.833 30.046 1.00 73.31 87 LYS A C 1
ATOM 700 O O . LYS A 1 87 ? 9.847 4.668 31.176 1.00 73.31 87 LYS A O 1
ATOM 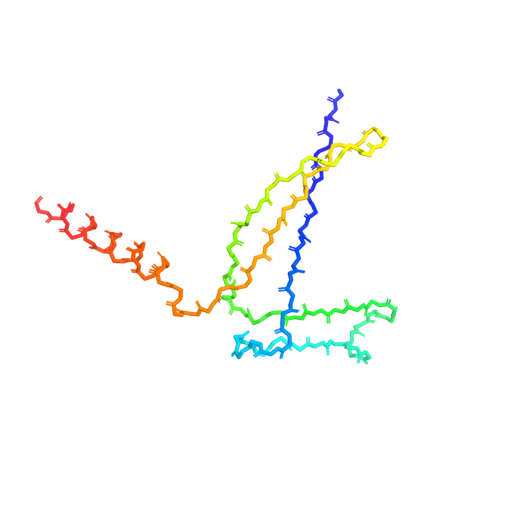705 N N . ASN A 1 88 ? 8.368 5.624 29.777 1.00 64.44 88 ASN A N 1
ATOM 706 C CA . ASN A 1 88 ? 7.639 6.378 30.796 1.00 64.44 88 ASN A CA 1
ATOM 707 C C . ASN A 1 88 ? 6.639 5.512 31.580 1.00 64.44 88 ASN A C 1
ATOM 709 O O . ASN A 1 88 ? 6.208 5.917 32.653 1.00 64.44 88 ASN A O 1
ATOM 713 N N . SER A 1 89 ? 6.272 4.334 31.065 1.00 60.84 89 SER A N 1
ATOM 714 C CA . SER A 1 89 ? 5.374 3.386 31.739 1.00 60.84 89 SER A CA 1
ATOM 715 C C . SER A 1 89 ? 6.084 2.465 32.741 1.00 60.84 89 SER A C 1
ATOM 717 O O . SER A 1 89 ? 5.410 1.718 33.448 1.00 60.84 89 SER A O 1
ATOM 719 N N . THR A 1 90 ? 7.419 2.485 32.793 1.00 58.22 90 THR A N 1
ATOM 720 C CA . THR A 1 90 ? 8.233 1.676 33.721 1.00 58.22 90 THR A CA 1
ATOM 721 C C . THR A 1 90 ? 8.796 2.496 34.891 1.00 58.22 90 THR A C 1
ATOM 723 O O . THR A 1 90 ? 9.736 2.046 35.547 1.00 58.22 90 THR A O 1
ATOM 726 N N . GLY A 1 91 ? 8.264 3.703 35.116 1.00 46.22 91 GLY A N 1
ATOM 727 C CA . GLY A 1 91 ? 8.599 4.587 36.238 1.00 46.22 91 GLY A CA 1
ATOM 728 C C . GLY A 1 91 ? 7.620 4.470 37.395 1.00 46.22 91 GLY A C 1
ATOM 729 O O . GLY A 1 91 ? 6.420 4.244 37.124 1.00 46.22 91 GLY A O 1
#

Mean predicted aligned error: 11.48 Å

Organism: Adineta ricciae (NCBI:txid249248)

pLDDT: mean 74.03, std 11.32, range [46.22, 91.88]

Foldseek 3Di:
DDAAEAEAEDEDDDPPDPAADFDFCQVPDPDPPDTDTDGDPPWDWDWDDWDWDDDPRHTYIYIYIYTDHPVRVVVVVVVVVVVVVVVVVVD

Solvent-accessible surface area (backbone atoms only — not comparable to full-atom values): 5895 Å² total; per-residue (Å²): 136,83,86,63,71,47,76,46,82,44,75,70,83,60,93,85,55,91,65,69,82,63,48,75,35,74,93,70,51,96,57,86,93,59,86,48,73,50,71,58,89,88,71,48,65,45,78,63,60,74,42,82,42,90,47,96,97,41,50,29,37,39,35,33,36,37,78,51,50,100,74,38,67,65,57,54,50,48,55,49,48,54,55,50,54,56,61,64,69,76,110

Secondary structure (DSSP, 8-state):
----EEEEEEE---TT--S---EE-TTTSSSTT---EEPPTT--EEEEEEEEEEETTEEEEEEEEEEPPTT-HHHHHHHHHHHHHHHHTT-